Protein AF-A0A820KDZ9-F1 (afdb_monomer_lite)

Structure (mmCIF, N/CA/C/O backbone):
data_AF-A0A820KDZ9-F1
#
_entry.id   AF-A0A820KDZ9-F1
#
loop_
_atom_site.group_PDB
_atom_site.id
_atom_site.type_symbol
_atom_site.label_atom_id
_atom_site.label_alt_id
_atom_site.label_comp_id
_atom_site.label_asym_id
_atom_site.label_entity_id
_atom_site.label_seq_id
_atom_site.pdbx_PDB_ins_code
_atom_site.Cartn_x
_atom_site.Cartn_y
_atom_site.Cartn_z
_atom_site.occupancy
_atom_site.B_iso_or_equiv
_atom_site.auth_seq_id
_atom_site.auth_comp_id
_atom_site.auth_asym_id
_atom_site.auth_atom_id
_atom_site.pdbx_PDB_model_num
ATOM 1 N N 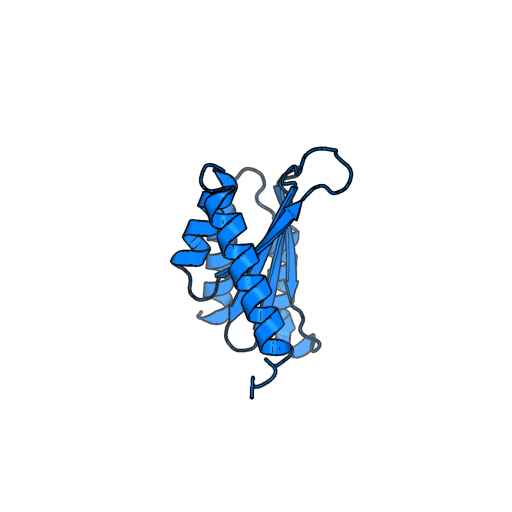. MET A 1 1 ? -29.411 -33.189 -7.595 1.00 41.81 1 MET A N 1
ATOM 2 C CA . MET A 1 1 ? -27.976 -33.436 -7.352 1.00 41.81 1 MET A CA 1
ATOM 3 C C . MET A 1 1 ? -27.323 -32.075 -7.254 1.00 41.81 1 MET A C 1
ATOM 5 O O . MET A 1 1 ? -27.330 -31.363 -8.249 1.00 41.81 1 MET A O 1
ATOM 9 N N . GLU A 1 2 ? -26.886 -31.666 -6.066 1.00 45.22 2 GLU A N 1
ATOM 10 C CA . GLU A 1 2 ? -26.136 -30.418 -5.901 1.00 45.22 2 GLU A CA 1
ATOM 11 C C . GLU A 1 2 ? -24.676 -30.684 -6.268 1.00 45.22 2 GLU A C 1
ATOM 13 O O . GLU A 1 2 ? -24.066 -31.626 -5.760 1.00 45.22 2 GLU A O 1
ATOM 18 N N . VAL A 1 3 ? -24.141 -29.903 -7.205 1.00 49.84 3 VAL A N 1
ATOM 19 C CA . VAL A 1 3 ? -22.729 -29.977 -7.584 1.00 49.84 3 VAL A CA 1
ATOM 20 C C . VAL A 1 3 ? -21.924 -29.354 -6.441 1.00 49.84 3 VAL A C 1
ATOM 22 O O . VAL A 1 3 ? -22.184 -28.201 -6.090 1.00 49.84 3 VAL A O 1
ATOM 25 N N . PRO A 1 4 ? -20.982 -30.081 -5.816 1.00 60.56 4 PRO A N 1
ATOM 26 C CA . PRO A 1 4 ? -20.189 -29.528 -4.732 1.00 60.56 4 PRO A CA 1
ATOM 27 C C . PRO A 1 4 ? -19.316 -28.389 -5.263 1.00 60.56 4 PRO A C 1
ATOM 29 O O . PRO A 1 4 ? -18.504 -28.573 -6.167 1.00 60.56 4 PRO A O 1
ATOM 32 N N . ILE A 1 5 ? -19.504 -27.210 -4.677 1.00 64.69 5 ILE A N 1
ATOM 33 C CA . ILE A 1 5 ? -18.734 -25.997 -4.962 1.00 64.69 5 ILE A CA 1
ATOM 34 C C . ILE A 1 5 ? -17.255 -26.273 -4.655 1.00 64.69 5 ILE A C 1
ATOM 36 O O . ILE A 1 5 ? -16.937 -26.800 -3.579 1.00 64.69 5 ILE A O 1
ATOM 40 N N . SER A 1 6 ? -16.367 -25.923 -5.589 1.00 74.38 6 SER A N 1
ATOM 41 C CA . SER A 1 6 ? -14.922 -26.148 -5.455 1.00 74.38 6 SER A CA 1
ATOM 42 C C . SER A 1 6 ? -14.323 -25.341 -4.288 1.00 74.38 6 SER A C 1
ATOM 44 O O . SER A 1 6 ? -14.904 -24.355 -3.830 1.00 74.38 6 SER A O 1
ATOM 46 N N . GLN A 1 7 ? -13.164 -25.756 -3.763 1.00 59.50 7 GLN A N 1
ATOM 47 C CA . GLN A 1 7 ? -12.505 -25.040 -2.657 1.00 59.50 7 GLN A CA 1
ATOM 48 C C . GLN A 1 7 ? -12.125 -23.597 -3.032 1.00 59.50 7 GLN A C 1
ATOM 50 O O . GLN A 1 7 ? -12.366 -22.696 -2.234 1.00 59.50 7 GLN A O 1
ATOM 55 N N . GLU A 1 8 ? -11.638 -23.358 -4.252 1.00 53.31 8 GLU A N 1
ATOM 56 C CA . GLU A 1 8 ? -11.302 -22.008 -4.741 1.00 53.31 8 GLU A CA 1
ATOM 57 C C . GLU A 1 8 ? -12.532 -21.092 -4.818 1.00 53.31 8 GLU A C 1
ATOM 59 O O . GLU A 1 8 ? -12.475 -19.898 -4.525 1.00 53.31 8 GLU A O 1
ATOM 64 N N . GLU A 1 9 ? -13.683 -21.659 -5.168 1.00 52.62 9 GLU A N 1
ATOM 65 C CA . GLU A 1 9 ? -14.943 -20.932 -5.293 1.00 52.62 9 GLU A CA 1
ATOM 66 C C . GLU A 1 9 ? -15.577 -20.649 -3.920 1.00 52.62 9 GLU A C 1
ATOM 68 O O . GLU A 1 9 ? -16.231 -19.623 -3.728 1.00 52.62 9 GLU A O 1
ATOM 73 N N . LYS A 1 10 ? -15.300 -21.482 -2.908 1.00 54.59 10 LYS A N 1
ATOM 74 C CA . LYS A 1 10 ? -15.608 -21.171 -1.501 1.00 54.59 10 LYS A CA 1
ATOM 75 C C . LYS A 1 10 ? -14.731 -20.046 -0.952 1.00 54.59 10 LYS A C 1
ATOM 77 O O . LYS A 1 10 ? -15.248 -19.170 -0.259 1.00 54.59 10 LYS A O 1
ATOM 82 N N . GLU A 1 11 ? -13.439 -20.038 -1.270 1.00 45.94 11 GLU A N 1
ATOM 83 C CA . GLU A 1 11 ? -12.517 -18.984 -0.834 1.00 45.94 11 GLU A CA 1
ATOM 84 C C . GLU A 1 11 ? -12.858 -17.634 -1.474 1.00 45.94 11 GLU A C 1
ATOM 86 O O . GLU A 1 11 ? -12.988 -16.645 -0.752 1.00 45.94 11 GLU A O 1
ATOM 91 N N . ARG A 1 12 ? -13.131 -17.593 -2.787 1.00 51.78 12 ARG A N 1
ATOM 92 C CA . ARG A 1 12 ? -13.612 -16.374 -3.465 1.00 51.78 12 ARG A CA 1
ATOM 93 C C . ARG A 1 12 ? -14.888 -15.822 -2.839 1.00 51.78 12 ARG A C 1
ATOM 95 O O . ARG A 1 12 ? -14.924 -14.650 -2.478 1.00 51.78 12 ARG A O 1
ATOM 102 N N . ASN A 1 13 ? -15.901 -16.666 -2.638 1.00 51.81 13 ASN A N 1
ATOM 103 C CA . ASN A 1 13 ? -17.169 -16.241 -2.038 1.00 51.81 13 ASN A CA 1
ATOM 104 C C . ASN A 1 13 ? -17.003 -15.770 -0.580 1.00 51.81 13 ASN A C 1
ATOM 106 O O . ASN A 1 13 ? -17.707 -14.866 -0.129 1.00 51.81 13 ASN A O 1
ATOM 110 N N . SER A 1 14 ? -16.066 -16.355 0.172 1.00 50.75 14 SER A N 1
ATOM 111 C CA . SER A 1 14 ? -15.737 -15.910 1.530 1.00 50.75 14 SER A CA 1
ATOM 112 C C . SER A 1 14 ? -15.045 -14.545 1.531 1.00 50.75 14 SER A C 1
ATOM 114 O O . SER A 1 14 ? -15.364 -13.701 2.369 1.00 50.75 14 SER A O 1
ATOM 116 N N . VAL A 1 15 ? -14.119 -14.315 0.597 1.00 51.50 15 VAL A N 1
ATOM 117 C CA . VAL A 1 15 ? -13.416 -13.033 0.433 1.00 51.50 15 VAL A CA 1
ATOM 118 C C . VAL A 1 15 ? -14.385 -11.938 -0.015 1.00 51.50 15 VAL A C 1
ATOM 120 O O . VAL A 1 15 ? -14.397 -10.864 0.579 1.00 51.50 15 VAL A O 1
ATOM 123 N N . GLU A 1 16 ? -15.266 -12.213 -0.979 1.00 52.91 16 GLU A N 1
ATOM 124 C CA . GLU A 1 16 ? -16.291 -11.262 -1.431 1.00 52.91 16 GLU A CA 1
ATOM 125 C C . GLU A 1 16 ? -17.295 -10.901 -0.327 1.00 52.91 16 GLU A C 1
ATOM 127 O O . GLU A 1 16 ? -17.653 -9.732 -0.170 1.00 52.91 16 GLU A O 1
ATOM 132 N N . ASN A 1 17 ? -17.728 -11.875 0.478 1.00 51.88 17 ASN A N 1
ATOM 133 C CA . ASN A 1 17 ? -18.625 -11.617 1.606 1.00 51.88 17 ASN A CA 1
ATOM 134 C C . ASN A 1 17 ? -17.934 -10.864 2.752 1.00 51.88 17 ASN A C 1
ATOM 136 O O . ASN A 1 17 ? -18.574 -10.024 3.390 1.00 51.88 17 ASN A O 1
ATOM 140 N N . MET A 1 18 ? -16.641 -11.114 2.998 1.00 55.25 18 MET A N 1
ATOM 141 C CA . MET A 1 18 ? -15.838 -10.286 3.905 1.00 55.25 18 MET A CA 1
ATOM 142 C C . MET A 1 18 ? -15.744 -8.854 3.379 1.00 55.25 18 MET A C 1
ATOM 144 O O . MET A 1 18 ? -16.133 -7.935 4.089 1.00 55.25 18 MET A O 1
ATOM 148 N N . LEU A 1 19 ? -15.356 -8.661 2.115 1.00 54.97 19 LEU A N 1
ATOM 149 C CA . LEU A 1 19 ? -15.253 -7.341 1.484 1.00 54.97 19 LEU A CA 1
ATOM 150 C C . LEU A 1 19 ? -16.581 -6.570 1.505 1.00 54.97 19 LEU A C 1
ATOM 152 O O . LEU A 1 19 ? -16.576 -5.358 1.719 1.00 54.97 19 LEU A O 1
ATOM 156 N N . LYS A 1 20 ? -17.728 -7.240 1.321 1.00 57.12 20 LYS A N 1
ATOM 157 C CA . LYS A 1 20 ? -19.055 -6.609 1.449 1.00 57.12 20 LYS A CA 1
ATOM 158 C C . LYS A 1 20 ? -19.342 -6.140 2.875 1.00 57.12 20 LYS A C 1
ATOM 160 O O . LYS A 1 20 ? -19.684 -4.974 3.056 1.00 57.12 20 LYS A O 1
ATOM 165 N N . LYS A 1 21 ? -19.136 -6.995 3.882 1.00 56.28 21 LYS A N 1
ATOM 166 C CA . LYS A 1 21 ? -19.331 -6.620 5.296 1.00 56.28 21 LYS A CA 1
ATOM 167 C C . LYS A 1 21 ? -18.395 -5.492 5.727 1.00 56.28 21 LYS A C 1
ATOM 169 O O . LYS A 1 21 ? -18.825 -4.550 6.384 1.00 56.28 21 LYS A O 1
ATOM 174 N N . THR A 1 22 ? -17.138 -5.542 5.298 1.00 58.41 22 THR A N 1
ATOM 175 C CA . THR A 1 22 ? -16.147 -4.493 5.550 1.00 58.41 22 THR A CA 1
ATOM 176 C C . THR A 1 22 ? -16.548 -3.159 4.906 1.00 58.41 22 THR A C 1
ATOM 178 O O . THR A 1 22 ? -16.391 -2.106 5.519 1.00 58.41 22 THR A O 1
ATOM 181 N N . ASN A 1 23 ? -17.125 -3.186 3.700 1.00 59.28 23 ASN A N 1
ATOM 182 C CA . ASN A 1 23 ? -17.588 -1.981 3.010 1.00 59.28 23 ASN A CA 1
ATOM 183 C C . ASN A 1 23 ? -18.777 -1.291 3.689 1.00 59.28 23 ASN A C 1
ATOM 185 O O . ASN A 1 23 ? -18.841 -0.065 3.661 1.00 59.28 23 ASN A O 1
ATOM 189 N N . GLU A 1 24 ? -19.708 -2.050 4.268 1.00 61.25 24 GLU A N 1
ATOM 190 C CA . GLU A 1 24 ? -20.884 -1.503 4.960 1.00 61.25 24 GLU A CA 1
ATOM 191 C C . GLU A 1 24 ? -20.541 -1.003 6.370 1.00 61.25 24 GLU A C 1
ATOM 193 O O . GLU A 1 24 ? -21.035 0.039 6.792 1.00 61.25 24 GLU A O 1
ATOM 198 N N . GLN A 1 25 ? -19.652 -1.703 7.081 1.00 64.12 25 GLN A N 1
ATOM 199 C CA . GLN A 1 25 ? -19.327 -1.407 8.479 1.00 64.12 25 GLN A CA 1
ATOM 200 C C . GLN A 1 25 ? -18.382 -0.206 8.662 1.00 64.12 25 GLN A C 1
ATOM 202 O O . GLN A 1 25 ? -18.438 0.457 9.695 1.00 64.12 25 GLN A O 1
ATOM 207 N N . TYR A 1 26 ? -17.525 0.098 7.680 1.00 68.50 26 TYR A N 1
ATOM 208 C CA . TYR A 1 26 ? -16.472 1.119 7.821 1.00 68.50 26 TYR A CA 1
ATOM 209 C C . TYR A 1 26 ? -16.576 2.263 6.809 1.00 68.50 26 TYR A C 1
ATOM 211 O O . TYR A 1 26 ? -15.609 2.992 6.590 1.00 68.50 26 TYR A O 1
ATOM 219 N N . ASN A 1 27 ? -17.748 2.457 6.198 1.00 68.38 27 ASN A N 1
ATOM 220 C CA . ASN A 1 27 ? -17.929 3.487 5.176 1.00 68.38 27 ASN A CA 1
ATOM 221 C C . ASN A 1 27 ? -17.716 4.922 5.712 1.00 68.38 27 ASN A C 1
ATOM 223 O O . ASN A 1 27 ? -17.353 5.802 4.941 1.00 68.38 27 ASN A O 1
ATOM 227 N N . ASP A 1 28 ? -17.833 5.149 7.020 1.00 76.00 28 ASP A N 1
ATOM 228 C CA . ASP A 1 28 ? -17.578 6.463 7.629 1.00 76.00 28 ASP A CA 1
ATOM 229 C C . ASP A 1 28 ? -16.109 6.665 8.065 1.00 76.00 28 ASP A C 1
ATOM 231 O O . ASP A 1 28 ? -15.731 7.747 8.515 1.00 76.00 28 ASP A O 1
ATOM 235 N N . ASN A 1 29 ? -15.245 5.646 7.941 1.00 82.69 29 ASN A N 1
ATOM 236 C CA . ASN A 1 29 ? -13.838 5.749 8.333 1.00 82.69 29 ASN A CA 1
ATOM 237 C C . ASN A 1 29 ? -13.021 6.516 7.271 1.00 82.69 29 ASN A C 1
ATOM 239 O O . ASN A 1 29 ? -12.872 6.061 6.137 1.00 82.69 29 ASN A O 1
ATOM 243 N N . VAL A 1 30 ? -12.460 7.670 7.651 1.00 84.06 30 VAL A N 1
ATOM 244 C CA . VAL A 1 30 ? -11.710 8.572 6.749 1.00 84.06 30 VAL A CA 1
ATOM 245 C C . VAL A 1 30 ? -10.494 7.889 6.110 1.00 84.06 30 VAL A C 1
ATOM 247 O O . VAL A 1 30 ? -10.233 8.077 4.917 1.00 84.06 30 VAL A O 1
ATOM 250 N N . ASP A 1 31 ? -9.769 7.067 6.871 1.00 86.56 31 ASP A N 1
ATOM 251 C CA . ASP A 1 31 ? -8.613 6.336 6.350 1.00 86.56 31 ASP A CA 1
ATOM 252 C C . ASP A 1 31 ? -9.066 5.294 5.322 1.00 86.56 31 ASP A C 1
ATOM 254 O O . ASP A 1 31 ? -8.536 5.246 4.213 1.00 86.56 31 ASP A O 1
ATOM 258 N N . TYR A 1 32 ? -10.114 4.525 5.636 1.00 87.81 32 TYR A N 1
ATOM 259 C CA . TYR A 1 32 ? -10.699 3.545 4.723 1.00 87.81 32 TYR A CA 1
ATOM 260 C C . TYR A 1 32 ? -11.182 4.193 3.425 1.00 87.81 32 TYR A C 1
ATOM 262 O O . TYR A 1 32 ? -10.913 3.666 2.348 1.00 87.81 32 TYR A O 1
ATOM 270 N N . GLN A 1 33 ? -11.831 5.359 3.495 1.00 87.94 33 GLN A N 1
ATOM 271 C CA . GLN A 1 33 ? -12.249 6.095 2.298 1.00 87.94 33 GLN A CA 1
ATOM 272 C C . GLN A 1 33 ? -11.060 6.540 1.443 1.00 87.94 33 GLN A C 1
ATOM 274 O O . GLN A 1 33 ? -11.138 6.481 0.212 1.00 87.94 33 GLN A O 1
ATOM 279 N N . SER A 1 34 ? -9.942 6.914 2.075 1.00 88.88 34 SER A N 1
ATOM 280 C CA . SER A 1 34 ? -8.706 7.252 1.360 1.00 88.88 34 SER A CA 1
ATOM 281 C C . SER A 1 34 ? -8.201 6.050 0.563 1.00 88.88 34 SER A C 1
ATOM 283 O O . SER A 1 34 ? -7.975 6.163 -0.636 1.00 88.88 34 SER A O 1
ATOM 285 N N . PHE A 1 35 ? -8.120 4.871 1.182 1.00 90.19 35 PHE A N 1
ATOM 286 C CA . PHE A 1 35 ? -7.752 3.635 0.487 1.00 90.19 35 PHE A CA 1
ATOM 287 C C . PHE A 1 35 ? -8.768 3.238 -0.597 1.00 90.19 35 PHE A C 1
ATOM 289 O O . PHE A 1 35 ? -8.385 2.849 -1.705 1.00 90.19 35 PHE A O 1
ATOM 296 N N . LYS A 1 36 ? -10.069 3.338 -0.298 1.00 89.50 36 LYS A N 1
ATOM 297 C CA . LYS A 1 36 ? -11.169 2.910 -1.177 1.00 89.50 36 LYS A CA 1
ATOM 298 C C . LYS A 1 36 ? -11.174 3.678 -2.492 1.00 89.50 36 LYS A C 1
ATOM 300 O O . LYS A 1 36 ? -11.380 3.068 -3.538 1.00 89.50 36 LYS A O 1
ATOM 305 N N . LYS A 1 37 ? -10.872 4.980 -2.451 1.00 91.12 37 LYS A N 1
ATOM 306 C CA . LYS A 1 37 ? -10.653 5.811 -3.643 1.00 91.12 37 LYS A CA 1
ATOM 307 C C . LYS A 1 37 ? -9.645 5.152 -4.592 1.00 91.12 37 LYS A C 1
ATOM 309 O O . LYS A 1 37 ? -9.953 4.946 -5.761 1.00 91.12 37 LYS A O 1
ATOM 314 N N . TYR A 1 38 ? -8.470 4.755 -4.106 1.00 90.38 38 TYR A N 1
ATOM 315 C CA . TYR A 1 38 ? -7.447 4.145 -4.966 1.00 90.38 38 TYR A CA 1
ATOM 316 C C . TYR A 1 38 ? -7.826 2.746 -5.444 1.00 90.38 38 TYR A C 1
ATOM 318 O O . TYR A 1 38 ? -7.597 2.433 -6.606 1.00 90.38 38 TYR A O 1
ATOM 326 N N . ASN A 1 39 ? -8.486 1.949 -4.604 1.00 89.31 39 ASN A N 1
ATOM 327 C CA . ASN A 1 39 ? -9.021 0.643 -4.997 1.00 89.31 39 ASN A CA 1
ATOM 328 C C . ASN A 1 39 ? -10.057 0.731 -6.134 1.00 89.31 39 ASN A C 1
ATOM 330 O O . ASN A 1 39 ? -10.216 -0.209 -6.903 1.00 89.31 39 ASN A O 1
ATOM 334 N N . GLN A 1 40 ? -10.796 1.839 -6.230 1.00 88.38 40 GLN A N 1
ATOM 335 C CA . GLN A 1 40 ? -11.796 2.050 -7.280 1.00 88.38 40 GLN A CA 1
ATOM 336 C C . GLN A 1 40 ? -11.190 2.564 -8.591 1.00 88.38 40 GLN A C 1
ATOM 338 O O . GLN A 1 40 ? -11.645 2.171 -9.663 1.00 88.38 40 GLN A O 1
ATOM 343 N N . TYR A 1 41 ? -10.198 3.457 -8.516 1.00 89.50 41 TYR A N 1
ATOM 344 C CA . TYR A 1 41 ? -9.692 4.175 -9.693 1.00 89.50 41 TYR A CA 1
ATOM 345 C C . TYR A 1 41 ? -8.367 3.643 -10.243 1.00 89.50 41 TYR A C 1
ATOM 347 O O . TYR A 1 41 ? -8.056 3.892 -11.407 1.00 89.50 41 TYR A O 1
ATOM 355 N N . ASN A 1 42 ? -7.577 2.923 -9.445 1.00 89.50 42 ASN A N 1
ATOM 356 C CA . ASN A 1 42 ? -6.313 2.35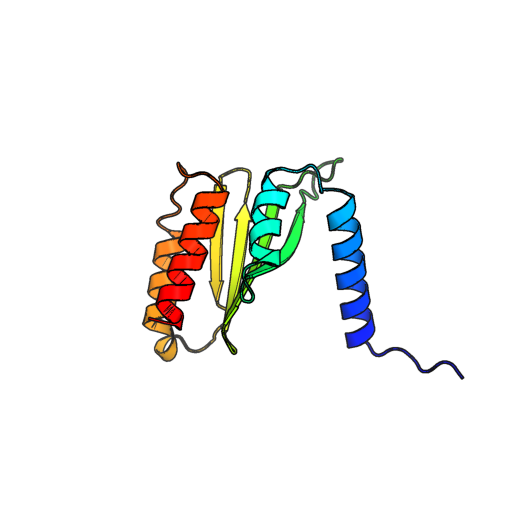4 -9.892 1.00 89.50 42 ASN A CA 1
ATOM 357 C C . ASN A 1 42 ? -6.460 0.839 -10.084 1.00 89.50 42 ASN A C 1
ATOM 359 O O . ASN A 1 42 ? -6.555 0.088 -9.120 1.00 89.50 42 ASN A O 1
ATOM 363 N N . LYS A 1 43 ? -6.419 0.390 -11.346 1.00 91.25 43 LYS A N 1
ATOM 364 C CA . LYS A 1 43 ? -6.560 -1.028 -11.730 1.00 91.25 43 LYS A CA 1
ATOM 365 C C . LYS A 1 43 ? -5.486 -1.958 -11.144 1.00 91.25 43 LYS A C 1
ATOM 367 O O . LYS A 1 43 ? -5.675 -3.167 -11.152 1.00 91.25 43 LYS A O 1
ATOM 372 N N . HIS A 1 44 ? -4.361 -1.403 -10.698 1.00 93.56 44 HIS A N 1
ATOM 373 C CA . HIS A 1 44 ? -3.250 -2.136 -10.098 1.00 93.56 44 HIS A CA 1
ATOM 374 C C . HIS A 1 44 ? -3.338 -2.176 -8.573 1.00 93.56 44 HIS A C 1
ATOM 376 O O . HIS A 1 44 ? -2.685 -3.012 -7.966 1.00 93.56 44 HIS A O 1
ATOM 382 N N . PHE A 1 45 ? -4.121 -1.302 -7.938 1.00 94.69 45 PHE A N 1
ATOM 383 C CA . PHE A 1 45 ? -4.193 -1.195 -6.485 1.00 94.69 45 PHE A CA 1
ATOM 384 C C . PHE A 1 45 ? -5.448 -1.878 -5.943 1.00 94.69 45 PHE A C 1
ATOM 386 O O . PHE A 1 45 ? -6.560 -1.615 -6.394 1.00 94.69 45 PHE A O 1
ATOM 393 N N . SER A 1 46 ? -5.293 -2.725 -4.928 1.00 92.62 46 SER A N 1
ATOM 394 C CA . SER A 1 46 ? -6.419 -3.389 -4.274 1.00 92.62 46 SER A CA 1
ATOM 395 C C . SER A 1 46 ? -6.275 -3.431 -2.759 1.00 92.62 46 SER A C 1
ATOM 397 O O . SER A 1 46 ? -5.216 -3.781 -2.240 1.00 92.62 46 SER A O 1
ATOM 399 N N . ILE A 1 47 ? -7.354 -3.130 -2.037 1.00 92.31 47 ILE A N 1
ATOM 400 C CA . ILE A 1 47 ? -7.455 -3.385 -0.595 1.00 92.31 47 ILE A CA 1
ATOM 401 C C . ILE A 1 47 ? -7.861 -4.840 -0.423 1.00 92.31 47 ILE A C 1
ATOM 403 O O . ILE A 1 47 ? -8.901 -5.262 -0.925 1.00 92.31 47 ILE A O 1
ATOM 407 N N . ILE A 1 48 ? -7.055 -5.599 0.308 1.00 91.44 48 ILE A N 1
ATOM 408 C CA . ILE A 1 48 ? -7.299 -7.023 0.526 1.00 91.44 48 ILE A CA 1
ATOM 409 C C . ILE A 1 48 ? -7.903 -7.266 1.901 1.00 91.44 48 ILE A C 1
ATOM 411 O O . ILE A 1 48 ? -8.812 -8.080 2.035 1.00 91.44 48 ILE A O 1
ATOM 415 N N . ASN A 1 49 ? -7.396 -6.584 2.931 1.00 89.31 49 ASN A N 1
ATOM 416 C CA . ASN A 1 49 ? -7.885 -6.777 4.290 1.00 89.31 49 ASN A CA 1
ATOM 417 C C . ASN A 1 49 ? -7.702 -5.532 5.165 1.00 89.31 49 ASN A C 1
ATOM 419 O O . ASN A 1 49 ? -6.791 -4.730 4.953 1.00 89.31 49 ASN A O 1
ATOM 423 N N . ILE A 1 50 ? -8.537 -5.417 6.194 1.00 89.44 50 ILE A N 1
ATOM 424 C CA . ILE A 1 50 ? -8.328 -4.498 7.312 1.00 89.44 50 ILE A CA 1
ATOM 425 C C . ILE A 1 50 ? -7.616 -5.267 8.430 1.00 89.44 50 ILE A C 1
ATOM 427 O O . ILE A 1 50 ? -7.954 -6.409 8.741 1.00 89.44 50 ILE A O 1
ATOM 431 N N . ILE A 1 51 ? -6.595 -4.653 9.019 1.00 89.44 51 ILE A N 1
ATOM 432 C CA . ILE A 1 51 ? -5.826 -5.233 10.117 1.00 89.44 51 ILE A CA 1
ATOM 433 C C . ILE A 1 51 ? -6.461 -4.759 11.423 1.00 89.44 51 ILE A C 1
ATOM 435 O O . ILE A 1 51 ? -6.490 -3.560 11.699 1.00 89.44 51 ILE A O 1
ATOM 439 N N . PHE A 1 52 ? -6.949 -5.701 12.228 1.00 86.88 52 PHE A N 1
ATOM 440 C CA . PHE A 1 52 ? -7.597 -5.433 13.513 1.00 86.88 52 PHE A CA 1
ATOM 441 C C . PHE A 1 52 ? -6.690 -5.780 14.691 1.00 86.88 52 PHE A C 1
ATOM 443 O O . PHE A 1 52 ? -5.910 -6.737 14.628 1.00 86.88 52 PHE A O 1
ATOM 450 N N . ASN A 1 53 ? -6.821 -5.028 15.783 1.00 83.69 53 ASN A N 1
ATOM 451 C CA . ASN A 1 53 ? -6.233 -5.401 17.059 1.00 83.69 53 ASN A CA 1
ATOM 452 C C . ASN A 1 53 ? -7.010 -6.578 17.659 1.00 83.69 53 ASN A C 1
ATOM 454 O O . ASN A 1 53 ? -8.148 -6.415 18.082 1.00 83.69 53 ASN A O 1
ATOM 458 N N . LYS A 1 54 ? -6.382 -7.754 17.726 1.00 78.81 54 LYS A N 1
ATOM 459 C CA . LYS A 1 54 ? -6.999 -8.959 18.303 1.00 78.81 54 LYS A CA 1
ATOM 460 C C . LYS A 1 54 ? -6.921 -9.029 19.832 1.00 78.81 54 LYS A C 1
ATOM 462 O O . LYS A 1 54 ? -7.498 -9.938 20.416 1.00 78.81 54 LYS A O 1
ATOM 467 N N . GLU A 1 55 ? -6.184 -8.124 20.473 1.00 74.50 55 GLU A N 1
ATOM 468 C CA . GLU A 1 55 ? -5.926 -8.155 21.920 1.00 74.50 55 GLU A CA 1
ATOM 469 C C . GLU A 1 55 ? -6.923 -7.318 22.733 1.00 74.50 55 GLU A C 1
ATOM 471 O O . GLU A 1 55 ? -6.940 -7.400 23.959 1.00 74.50 55 GLU A O 1
ATOM 476 N N . LYS A 1 56 ? -7.760 -6.508 22.077 1.00 60.62 56 LYS A N 1
ATOM 477 C CA . LYS A 1 56 ? -8.744 -5.645 22.738 1.00 60.62 56 LYS A CA 1
ATOM 478 C C . LYS A 1 56 ? -10.164 -6.169 22.537 1.00 60.62 56 LYS A C 1
ATOM 480 O O . LYS A 1 56 ? -10.488 -6.718 21.495 1.00 60.62 56 LYS A O 1
ATOM 485 N N . GLU A 1 57 ? -11.038 -5.909 23.512 1.00 54.31 57 GLU A N 1
ATOM 486 C CA . GLU A 1 57 ? -12.477 -6.238 23.457 1.00 54.31 57 GLU A CA 1
ATOM 487 C C . GLU A 1 57 ? -13.250 -5.490 22.350 1.00 54.31 57 GLU A C 1
ATOM 489 O O . GLU A 1 57 ? -14.418 -5.785 22.101 1.00 54.31 57 GLU A O 1
ATOM 494 N N . LYS A 1 58 ? -12.618 -4.515 21.686 1.00 60.97 58 LYS A N 1
ATOM 495 C CA . LYS A 1 58 ? -13.147 -3.821 20.510 1.00 60.97 58 LYS A CA 1
ATOM 496 C C . LYS A 1 58 ? -12.246 -4.081 19.310 1.00 60.97 58 LYS A C 1
ATOM 498 O O . LYS A 1 58 ? -11.026 -3.972 19.437 1.00 60.97 58 LYS A O 1
ATOM 503 N N . ASP A 1 59 ? -12.873 -4.332 18.160 1.00 68.88 59 ASP A N 1
ATOM 504 C CA . ASP A 1 59 ? -12.242 -4.434 16.839 1.00 68.88 59 ASP A CA 1
ATOM 505 C C . ASP A 1 59 ? -11.677 -3.069 16.395 1.00 68.88 59 ASP A C 1
ATOM 507 O O . ASP A 1 59 ? -12.179 -2.419 15.474 1.00 68.88 59 ASP A O 1
ATOM 511 N N . ASP A 1 60 ? -10.635 -2.604 17.086 1.00 82.38 60 ASP A N 1
ATOM 512 C CA . ASP A 1 60 ? -9.883 -1.410 16.720 1.00 82.38 60 ASP A CA 1
ATOM 513 C C . ASP A 1 60 ? -9.121 -1.702 15.419 1.00 82.38 60 ASP A C 1
ATOM 515 O O . ASP A 1 60 ? -8.310 -2.633 15.350 1.00 82.38 60 ASP A O 1
ATOM 519 N N . ILE A 1 61 ? -9.341 -0.883 14.390 1.00 86.81 61 ILE A N 1
ATOM 520 C CA . ILE A 1 61 ? -8.526 -0.925 13.174 1.00 86.81 61 ILE A CA 1
ATOM 521 C C . ILE A 1 61 ? -7.123 -0.427 13.520 1.00 86.81 61 ILE A C 1
ATOM 523 O O . ILE A 1 61 ? -6.951 0.698 13.987 1.00 86.81 61 ILE A O 1
ATOM 527 N N . ILE A 1 62 ? -6.113 -1.251 13.253 1.00 90.56 62 ILE A N 1
ATOM 528 C CA . ILE A 1 62 ? -4.697 -0.904 13.440 1.00 90.56 62 ILE A CA 1
ATOM 529 C C . ILE A 1 62 ? -3.957 -0.715 12.121 1.00 90.56 62 ILE A C 1
ATOM 531 O O . ILE A 1 62 ? -2.846 -0.184 12.120 1.00 90.56 62 ILE A O 1
ATOM 535 N N . GLY A 1 63 ? -4.555 -1.115 11.000 1.00 93.62 63 GLY A N 1
ATOM 536 C CA . GLY A 1 63 ? -3.917 -0.970 9.705 1.00 93.62 63 GLY A CA 1
ATOM 537 C C . GLY A 1 63 ? -4.721 -1.504 8.532 1.00 93.62 63 GLY A C 1
ATOM 538 O O . GLY A 1 63 ? -5.851 -1.966 8.678 1.00 93.62 63 GLY A O 1
ATOM 539 N N . TYR A 1 64 ? -4.091 -1.462 7.365 1.00 94.12 64 TYR A N 1
ATOM 540 C CA . TYR A 1 64 ? -4.647 -1.927 6.101 1.00 94.12 64 TYR A CA 1
ATOM 541 C C . TYR A 1 64 ? -3.625 -2.782 5.366 1.00 94.12 64 TYR A C 1
ATOM 543 O O . TYR A 1 64 ? -2.441 -2.450 5.324 1.00 94.12 64 TYR A O 1
ATOM 551 N N . TYR A 1 65 ? -4.096 -3.870 4.767 1.00 94.12 65 TYR A N 1
ATOM 552 C CA . TYR A 1 65 ? -3.316 -4.721 3.884 1.00 94.12 65 TYR A CA 1
ATOM 553 C C . TYR A 1 65 ? -3.825 -4.562 2.454 1.00 94.12 65 TYR A C 1
ATOM 555 O O . TYR A 1 65 ? -4.975 -4.885 2.144 1.00 94.12 65 TYR A O 1
ATOM 563 N N . CYS A 1 66 ? -2.952 -4.057 1.591 1.00 95.19 66 CYS A N 1
ATOM 564 C CA . CYS A 1 66 ? -3.217 -3.797 0.187 1.00 95.19 66 CYS A CA 1
ATOM 565 C C . CYS A 1 66 ? -2.217 -4.552 -0.695 1.00 95.19 66 CYS A C 1
ATOM 567 O O . CYS A 1 66 ? -1.136 -4.952 -0.252 1.00 95.19 66 CYS A O 1
ATOM 569 N N . ILE A 1 67 ? -2.573 -4.722 -1.962 1.00 93.81 67 ILE A N 1
ATOM 570 C CA . ILE A 1 67 ? -1.699 -5.250 -3.005 1.00 93.81 67 ILE A CA 1
ATOM 571 C C . ILE A 1 67 ? -1.632 -4.231 -4.138 1.00 93.81 67 ILE A C 1
ATOM 573 O O . ILE A 1 67 ? -2.658 -3.701 -4.558 1.00 93.81 67 ILE A O 1
ATOM 577 N N . TYR A 1 68 ? -0.423 -3.982 -4.633 1.00 94.44 68 TYR A N 1
ATOM 578 C CA . TYR A 1 68 ? -0.200 -3.398 -5.947 1.00 94.44 68 TYR A CA 1
ATOM 579 C C . TYR A 1 68 ? 0.248 -4.509 -6.906 1.00 94.44 68 TYR A C 1
ATOM 581 O O . TYR A 1 68 ? 1.248 -5.183 -6.648 1.00 94.44 68 TYR A O 1
ATOM 589 N N . GLN A 1 69 ? -0.496 -4.725 -7.987 1.00 91.88 69 GLN A N 1
ATOM 590 C CA . GLN A 1 69 ? -0.267 -5.794 -8.952 1.00 91.88 69 GLN A CA 1
ATOM 591 C C . GLN A 1 69 ? -0.015 -5.234 -10.352 1.00 91.88 69 GLN A C 1
ATOM 593 O O . GLN A 1 69 ? -0.876 -4.569 -10.925 1.00 91.88 69 GLN A O 1
ATOM 598 N N . TYR A 1 70 ? 1.133 -5.582 -10.931 1.00 90.38 70 TYR A N 1
ATOM 599 C CA . TYR A 1 70 ? 1.490 -5.265 -12.313 1.00 90.38 70 TYR A CA 1
ATOM 600 C C . TYR A 1 70 ? 1.980 -6.529 -13.024 1.00 90.38 70 TYR A C 1
ATOM 602 O O . TYR A 1 70 ? 2.939 -7.157 -12.576 1.00 90.38 70 TYR A O 1
ATOM 610 N N . ASP A 1 71 ? 1.304 -6.929 -14.103 1.00 88.38 71 ASP A N 1
ATOM 611 C CA . ASP A 1 71 ? 1.476 -8.231 -14.756 1.00 88.38 71 ASP A CA 1
ATOM 612 C C . ASP A 1 71 ? 1.484 -9.395 -13.742 1.00 88.38 71 ASP A C 1
ATOM 614 O O . ASP A 1 71 ? 0.477 -9.670 -13.085 1.00 88.38 71 ASP A O 1
ATOM 618 N N . TYR A 1 72 ? 2.620 -10.079 -13.599 1.00 86.19 72 TYR A N 1
ATOM 619 C CA . TYR A 1 72 ? 2.827 -11.208 -12.688 1.00 86.19 72 TYR A CA 1
ATOM 620 C C . TYR A 1 72 ? 3.514 -10.803 -11.368 1.00 86.19 72 TYR A C 1
ATOM 622 O O . TYR A 1 72 ? 3.822 -11.654 -10.527 1.00 86.19 72 TYR A O 1
ATOM 630 N N . ILE A 1 73 ? 3.770 -9.508 -11.167 1.00 88.31 73 ILE A N 1
ATOM 631 C CA . ILE A 1 73 ? 4.437 -8.962 -9.986 1.00 88.31 73 ILE A CA 1
ATOM 632 C C . ILE A 1 73 ? 3.381 -8.508 -8.979 1.00 88.31 73 ILE A C 1
ATOM 634 O O . ILE A 1 73 ? 2.516 -7.690 -9.287 1.00 88.31 73 ILE A O 1
ATOM 638 N N . HIS A 1 74 ? 3.493 -9.023 -7.753 1.00 90.75 74 HIS A N 1
ATOM 639 C CA . HIS A 1 74 ? 2.618 -8.683 -6.635 1.00 90.75 74 HIS A CA 1
ATOM 640 C C . HIS A 1 74 ? 3.433 -8.035 -5.518 1.00 90.75 74 HIS A C 1
ATOM 642 O O . HIS A 1 74 ? 4.293 -8.674 -4.901 1.00 90.75 74 HIS A O 1
ATOM 648 N N . ILE A 1 75 ? 3.133 -6.771 -5.241 1.00 93.31 75 ILE A N 1
ATOM 649 C CA . ILE A 1 75 ? 3.745 -5.995 -4.168 1.00 93.31 75 ILE A CA 1
ATOM 650 C C . ILE A 1 75 ? 2.728 -5.865 -3.042 1.00 93.31 75 ILE A C 1
ATOM 652 O O . ILE A 1 75 ? 1.635 -5.333 -3.219 1.00 93.31 75 ILE A O 1
ATOM 656 N N . LYS A 1 76 ? 3.093 -6.361 -1.869 1.00 95.06 76 LYS A N 1
ATOM 657 C CA . LYS A 1 76 ? 2.320 -6.264 -0.637 1.00 95.06 76 LYS A CA 1
ATOM 658 C C . LYS A 1 76 ? 2.607 -4.944 0.050 1.00 95.06 76 LYS A C 1
ATOM 660 O O . LYS A 1 76 ? 3.770 -4.577 0.226 1.00 95.06 76 LYS A O 1
ATOM 665 N N . LEU A 1 77 ? 1.543 -4.279 0.476 1.00 95.62 77 LEU A N 1
ATOM 666 C CA . LEU A 1 77 ? 1.579 -2.998 1.163 1.00 95.62 77 LEU A CA 1
ATOM 667 C C . LEU A 1 77 ? 0.808 -3.133 2.477 1.00 95.62 77 LEU A C 1
ATOM 669 O O . LEU A 1 77 ? -0.411 -3.282 2.478 1.00 95.62 77 LEU A O 1
ATOM 673 N N . GLU A 1 78 ? 1.510 -3.093 3.601 1.00 95.50 78 GLU A N 1
ATOM 674 C CA . GLU A 1 78 ? 0.899 -3.02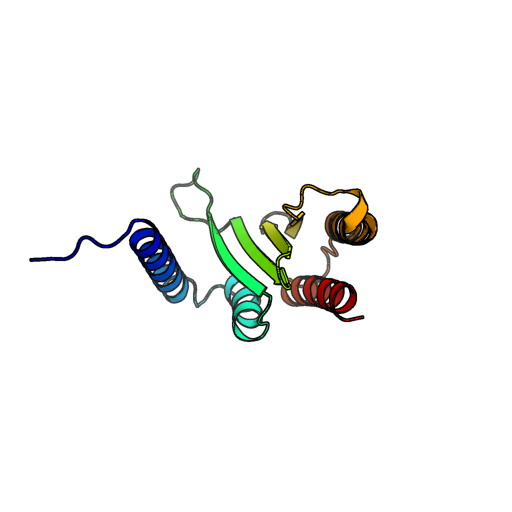8 4.930 1.00 95.50 78 GLU A CA 1
ATOM 675 C C . GLU A 1 78 ? 1.061 -1.607 5.469 1.00 95.50 78 GLU A C 1
ATOM 677 O O . GLU A 1 78 ? 2.186 -1.132 5.604 1.00 95.50 78 GLU A O 1
ATOM 682 N N . HIS A 1 79 ? -0.040 -0.929 5.780 1.00 95.31 79 HIS A N 1
ATOM 683 C CA . HIS A 1 79 ? -0.014 0.384 6.419 1.00 95.31 79 HIS A CA 1
ATOM 684 C C . HIS A 1 79 ? -0.495 0.274 7.862 1.00 95.31 79 HIS A C 1
ATOM 686 O O . HIS A 1 79 ? -1.610 -0.190 8.101 1.00 95.31 79 HIS A O 1
ATOM 692 N N . TYR A 1 80 ? 0.318 0.730 8.810 1.00 93.00 80 TYR A N 1
ATOM 693 C CA . TYR A 1 80 ? 0.030 0.713 10.241 1.00 93.00 80 TYR A CA 1
ATOM 694 C C . TYR A 1 80 ? -0.345 2.116 10.724 1.00 93.00 80 TYR A C 1
ATOM 696 O O . TYR A 1 80 ? 0.433 3.060 10.607 1.00 93.00 80 TYR A O 1
ATOM 704 N N . LEU A 1 81 ? -1.544 2.262 11.294 1.00 89.44 81 LEU A N 1
ATOM 705 C CA . LEU A 1 81 ? -2.106 3.567 11.666 1.00 89.44 81 LEU A CA 1
ATOM 706 C C . LEU A 1 81 ? -1.428 4.195 12.887 1.00 89.44 81 LEU A C 1
ATOM 708 O O . LEU A 1 81 ? -1.324 5.417 12.972 1.00 89.44 81 LEU A O 1
ATOM 712 N N . SER A 1 82 ? -0.953 3.373 13.826 1.00 86.94 82 SER A N 1
ATOM 713 C CA . SER A 1 82 ? -0.388 3.836 15.101 1.00 86.94 82 SER A CA 1
ATOM 714 C C . SER A 1 82 ? 0.875 4.682 14.929 1.00 86.94 82 SER A C 1
ATOM 716 O O . SER A 1 82 ? 1.078 5.644 15.665 1.00 86.94 82 SER A O 1
ATOM 718 N N . ASN A 1 83 ? 1.710 4.332 13.954 1.00 87.75 83 ASN A N 1
ATOM 719 C CA . ASN A 1 83 ? 2.987 4.980 13.661 1.00 87.75 83 ASN A CA 1
ATOM 720 C C . ASN A 1 83 ? 3.081 5.505 12.221 1.00 87.75 83 ASN A C 1
ATOM 722 O O . ASN A 1 83 ? 4.134 6.004 11.831 1.00 87.75 83 ASN A O 1
ATOM 726 N N . ARG A 1 84 ? 1.985 5.421 11.453 1.00 88.06 84 ARG A N 1
ATOM 727 C CA . ARG A 1 84 ? 1.910 5.812 10.035 1.00 88.06 84 ARG A CA 1
ATOM 728 C C . ARG A 1 84 ? 2.985 5.138 9.188 1.00 88.06 84 ARG A C 1
ATOM 730 O O . ARG A 1 84 ? 3.562 5.759 8.298 1.00 88.06 84 ARG A O 1
ATOM 737 N N . THR A 1 85 ? 3.300 3.888 9.521 1.00 91.62 85 THR A N 1
ATOM 738 C CA . THR A 1 85 ? 4.384 3.155 8.878 1.00 91.62 85 THR A CA 1
ATOM 739 C C . THR A 1 85 ? 3.861 2.297 7.741 1.00 91.62 85 THR A C 1
ATOM 741 O O . THR A 1 85 ? 2.870 1.583 7.895 1.00 91.62 85 THR A O 1
ATOM 744 N N . TRP A 1 86 ? 4.571 2.317 6.618 1.00 94.44 86 TRP A N 1
ATOM 745 C CA . TRP A 1 86 ? 4.387 1.37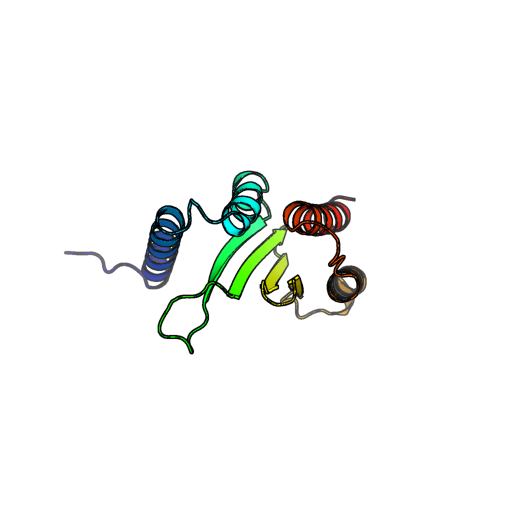4 5.525 1.00 94.44 86 TRP A CA 1
ATOM 746 C C . TRP A 1 86 ? 5.397 0.239 5.623 1.00 94.44 86 TRP A C 1
ATOM 748 O O . TRP A 1 86 ? 6.576 0.451 5.886 1.00 94.44 86 TRP A O 1
ATOM 758 N N . LYS A 1 87 ? 4.947 -0.982 5.373 1.00 94.81 87 LYS A N 1
ATOM 759 C CA . LYS A 1 87 ? 5.816 -2.124 5.122 1.00 94.81 87 LYS A CA 1
ATOM 760 C C . LYS A 1 87 ? 5.502 -2.649 3.735 1.00 94.81 87 LYS A C 1
ATOM 762 O O . LYS A 1 87 ? 4.411 -3.155 3.474 1.00 94.81 87 LYS A O 1
ATOM 767 N N . ILE A 1 88 ? 6.474 -2.499 2.850 1.00 94.75 88 ILE A N 1
ATOM 768 C CA . ILE A 1 88 ? 6.331 -2.756 1.423 1.00 94.75 88 ILE A CA 1
ATOM 769 C C . ILE A 1 88 ? 7.258 -3.904 1.057 1.00 94.75 88 ILE A C 1
ATOM 771 O O . ILE A 1 88 ? 8.463 -3.832 1.283 1.00 94.75 88 ILE A O 1
ATOM 775 N N . ASN A 1 89 ? 6.710 -4.983 0.509 1.00 91.38 89 ASN A N 1
ATOM 776 C CA . ASN A 1 89 ? 7.506 -6.135 0.098 1.00 91.38 89 ASN A CA 1
ATOM 777 C C . ASN A 1 89 ? 6.971 -6.746 -1.196 1.00 91.38 89 ASN A C 1
ATOM 779 O O . ASN A 1 89 ? 5.783 -6.673 -1.482 1.00 91.38 89 ASN A O 1
ATOM 783 N N . CYS A 1 90 ? 7.848 -7.363 -1.978 1.00 88.25 90 CYS A N 1
ATOM 784 C CA . CYS A 1 90 ? 7.472 -8.100 -3.177 1.00 88.25 90 CYS A CA 1
ATOM 785 C C . CYS A 1 90 ? 7.814 -9.576 -2.976 1.00 88.25 90 CYS A C 1
ATOM 787 O O . CYS A 1 90 ? 8.927 -9.909 -2.568 1.00 88.25 90 CYS A O 1
ATOM 789 N N . GLN A 1 91 ? 6.862 -10.471 -3.251 1.00 69.69 91 GLN A N 1
ATOM 790 C CA . GLN A 1 91 ? 7.120 -11.912 -3.245 1.00 69.69 91 GLN A CA 1
ATOM 791 C C . GLN A 1 91 ? 7.677 -12.337 -4.607 1.00 69.69 91 GLN A C 1
ATOM 793 O O . GLN A 1 91 ? 6.967 -12.912 -5.425 1.00 69.69 91 GLN A O 1
ATOM 798 N N . GLN A 1 92 ? 8.949 -12.040 -4.861 1.00 68.25 92 GLN A N 1
ATOM 799 C CA . GLN A 1 92 ? 9.678 -12.532 -6.031 1.00 68.25 92 GLN A CA 1
ATOM 800 C C . GLN A 1 92 ? 10.996 -13.153 -5.560 1.00 68.25 92 GLN A C 1
ATOM 802 O O . GLN A 1 92 ? 11.730 -12.560 -4.774 1.00 68.25 92 GLN A O 1
ATOM 807 N N . SER A 1 93 ? 11.284 -14.375 -6.011 1.00 55.62 93 SER A N 1
ATOM 808 C CA . SER A 1 93 ? 12.440 -15.162 -5.560 1.00 55.62 93 SER A CA 1
ATOM 809 C C . SER A 1 93 ? 13.755 -14.790 -6.253 1.00 55.62 93 SER A C 1
ATOM 811 O O . SER A 1 93 ? 14.817 -15.196 -5.784 1.00 55.62 93 SER A O 1
ATOM 813 N N . ASN A 1 94 ? 13.715 -14.034 -7.356 1.00 67.69 94 ASN A N 1
ATOM 814 C CA . ASN A 1 94 ? 14.894 -13.774 -8.182 1.00 67.69 94 ASN A CA 1
ATOM 815 C C . ASN A 1 94 ? 15.446 -12.350 -8.008 1.00 67.69 94 ASN A C 1
ATOM 817 O O . ASN A 1 94 ? 15.076 -11.427 -8.730 1.00 67.69 94 ASN A O 1
ATOM 821 N N . TYR A 1 95 ? 16.359 -12.180 -7.051 1.00 64.25 95 TYR A N 1
ATOM 822 C CA . TYR A 1 95 ? 16.922 -10.880 -6.676 1.00 64.25 95 TYR A CA 1
ATOM 823 C C . TYR A 1 95 ? 17.600 -10.125 -7.837 1.00 64.25 95 TYR A C 1
ATOM 825 O O . TYR A 1 95 ? 17.428 -8.914 -7.952 1.00 64.25 95 TYR A O 1
ATOM 833 N N . GLU A 1 96 ? 18.319 -10.823 -8.725 1.00 70.00 96 GLU A N 1
ATOM 834 C CA . GLU A 1 96 ? 19.069 -10.201 -9.833 1.00 70.00 96 GLU A CA 1
ATOM 835 C C . GLU A 1 96 ? 18.148 -9.571 -10.888 1.00 70.00 96 GLU A C 1
ATOM 837 O O . GLU A 1 96 ? 18.426 -8.485 -11.392 1.00 70.00 96 GLU A O 1
ATOM 842 N N . GLN A 1 97 ? 17.009 -10.206 -11.180 1.00 71.88 97 GLN A N 1
ATOM 843 C CA . GLN A 1 97 ? 16.030 -9.683 -12.143 1.00 71.88 97 GLN A CA 1
ATOM 844 C C . GLN A 1 97 ? 15.275 -8.453 -11.616 1.00 71.88 97 GLN A C 1
ATOM 846 O O . GLN A 1 97 ? 14.795 -7.643 -12.404 1.00 71.88 97 GLN A O 1
ATOM 851 N N . TYR A 1 98 ? 15.206 -8.287 -10.292 1.00 81.75 98 TYR A N 1
ATOM 852 C CA . TYR A 1 98 ? 14.428 -7.236 -9.630 1.00 81.75 98 TYR A CA 1
ATOM 853 C C . TYR A 1 98 ? 15.281 -6.279 -8.803 1.00 81.75 98 TYR A C 1
ATOM 855 O O . TYR A 1 98 ? 14.756 -5.604 -7.922 1.00 81.75 98 TYR A O 1
ATOM 863 N N . LYS A 1 99 ? 16.586 -6.174 -9.074 1.00 85.56 99 LYS A N 1
ATOM 864 C CA . LYS A 1 99 ? 17.490 -5.311 -8.300 1.00 85.56 99 LYS A CA 1
ATOM 865 C C . LYS A 1 99 ? 16.983 -3.866 -8.198 1.00 85.56 99 LYS A C 1
ATOM 867 O O . LYS A 1 99 ? 16.949 -3.310 -7.104 1.00 85.56 99 LYS A O 1
ATOM 872 N N . SER A 1 100 ? 16.536 -3.281 -9.309 1.00 88.69 100 SER A N 1
ATOM 873 C CA . SER A 1 100 ? 15.993 -1.914 -9.334 1.00 88.69 100 SER A CA 1
ATOM 874 C C . SER A 1 100 ? 14.677 -1.788 -8.563 1.00 88.69 100 SER A C 1
ATOM 876 O O . SER A 1 100 ? 14.490 -0.809 -7.842 1.00 88.69 100 SER A O 1
ATOM 878 N N . LEU A 1 101 ? 13.795 -2.793 -8.651 1.00 90.75 101 LEU A N 1
ATOM 879 C CA . LEU A 1 101 ? 12.580 -2.846 -7.837 1.00 90.75 101 LEU A CA 1
ATOM 880 C C . LEU A 1 101 ? 12.938 -2.912 -6.353 1.00 90.75 101 LEU A C 1
ATOM 882 O O . LEU A 1 101 ? 12.392 -2.148 -5.574 1.00 90.75 101 LEU A O 1
ATOM 886 N N . ASN A 1 102 ? 13.884 -3.766 -5.962 1.00 89.00 102 ASN A N 1
ATOM 887 C CA . ASN A 1 102 ? 14.307 -3.915 -4.570 1.00 89.00 102 ASN A CA 1
ATOM 888 C C . ASN A 1 102 ? 14.856 -2.603 -3.994 1.00 89.00 102 ASN A C 1
ATOM 890 O O . ASN A 1 102 ? 14.484 -2.246 -2.881 1.00 89.00 102 ASN A O 1
ATOM 894 N N . ILE A 1 103 ? 15.652 -1.855 -4.769 1.00 91.12 103 ILE A N 1
ATOM 895 C CA . ILE A 1 103 ? 16.116 -0.511 -4.386 1.00 91.12 103 ILE A CA 1
ATOM 896 C C . ILE A 1 103 ? 14.925 0.433 -4.180 1.00 91.12 103 ILE A C 1
ATOM 898 O O . ILE A 1 103 ? 14.883 1.165 -3.195 1.00 91.12 103 ILE A O 1
ATOM 902 N N . LEU A 1 104 ? 13.937 0.403 -5.080 1.00 93.38 104 LEU A N 1
ATOM 903 C CA . LEU A 1 104 ? 12.718 1.196 -4.929 1.00 93.38 104 LEU A CA 1
ATOM 904 C C . LEU A 1 104 ? 11.931 0.806 -3.667 1.00 93.38 104 LEU A C 1
ATOM 906 O O . LEU A 1 104 ? 11.463 1.686 -2.950 1.00 93.38 104 LEU A O 1
ATOM 910 N N . LEU A 1 105 ? 11.773 -0.490 -3.381 1.00 93.12 105 LEU A N 1
ATOM 911 C CA . LEU A 1 105 ? 11.058 -0.938 -2.184 1.00 93.12 105 LEU A CA 1
ATOM 912 C C . LEU A 1 105 ? 11.796 -0.507 -0.917 1.00 93.12 105 LEU A C 1
ATOM 914 O O . LEU A 1 105 ? 11.160 -0.065 0.035 1.00 93.12 105 LEU A O 1
ATOM 918 N N . GLU A 1 106 ? 13.121 -0.626 -0.893 1.00 91.81 106 GLU A N 1
ATOM 919 C CA . GLU A 1 106 ? 13.949 -0.185 0.228 1.00 91.81 106 GLU A CA 1
ATOM 920 C C . GLU A 1 106 ? 13.825 1.327 0.452 1.00 91.81 106 GLU A C 1
ATOM 922 O O . GLU A 1 106 ? 13.583 1.761 1.577 1.00 91.81 106 GLU A O 1
ATOM 927 N N . ASP A 1 107 ? 13.885 2.124 -0.615 1.00 93.00 107 ASP A N 1
ATOM 928 C CA . ASP A 1 107 ? 13.663 3.570 -0.556 1.00 93.00 107 ASP A CA 1
ATOM 929 C C . ASP A 1 107 ? 12.280 3.917 0.012 1.00 93.00 107 ASP A C 1
ATOM 931 O O . ASP A 1 107 ? 12.187 4.700 0.954 1.00 93.00 107 ASP A O 1
ATOM 935 N N . LEU A 1 108 ? 11.211 3.288 -0.484 1.00 93.25 108 LEU A N 1
ATOM 936 C CA . LEU A 1 108 ? 9.854 3.531 0.016 1.00 93.25 108 LEU A CA 1
ATOM 937 C C . LEU A 1 108 ? 9.680 3.104 1.483 1.00 93.25 108 LEU A C 1
ATOM 939 O O . LEU A 1 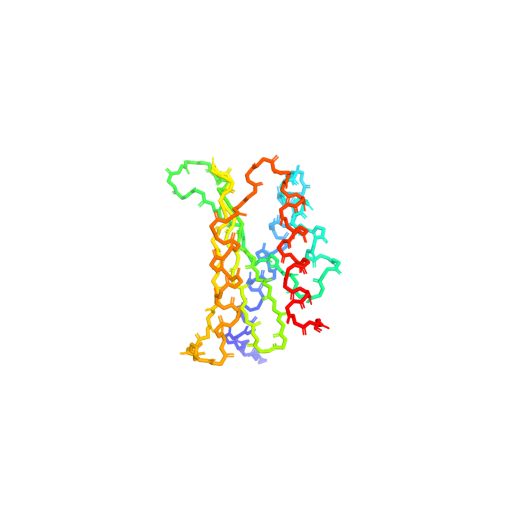108 ? 8.949 3.759 2.225 1.00 93.25 108 LEU A O 1
ATOM 943 N N . ASN A 1 109 ? 10.350 2.031 1.920 1.00 91.62 109 ASN A N 1
ATOM 944 C CA . ASN A 1 109 ? 10.335 1.605 3.322 1.00 91.62 109 ASN A CA 1
ATOM 945 C C . ASN A 1 109 ? 11.167 2.530 4.224 1.00 91.62 109 ASN A C 1
ATOM 947 O O . ASN A 1 109 ? 10.825 2.678 5.392 1.00 91.62 109 ASN A O 1
ATOM 951 N N . ASN A 1 110 ? 12.237 3.151 3.731 1.00 90.06 110 ASN A N 1
ATOM 952 C CA . ASN A 1 110 ? 13.100 4.006 4.553 1.00 90.06 110 ASN A CA 1
ATOM 953 C C . ASN A 1 110 ? 12.633 5.472 4.569 1.00 90.06 110 ASN A C 1
ATOM 955 O O . ASN A 1 110 ? 12.753 6.152 5.587 1.00 90.06 110 ASN A O 1
ATOM 959 N N . ASN A 1 111 ? 12.040 5.954 3.474 1.00 86.56 111 ASN A N 1
ATOM 960 C CA . ASN A 1 111 ? 11.624 7.345 3.284 1.00 86.56 111 ASN A CA 1
ATOM 961 C C . ASN A 1 111 ? 10.101 7.501 3.382 1.00 86.56 111 ASN A C 1
ATOM 963 O O . ASN A 1 111 ? 9.429 7.956 2.457 1.00 86.56 111 ASN A O 1
ATOM 967 N N . GLN A 1 112 ? 9.541 7.142 4.538 1.00 78.62 112 GLN A N 1
ATOM 968 C CA . GLN A 1 112 ? 8.090 6.971 4.706 1.00 78.62 112 GLN A CA 1
ATOM 969 C C . GLN A 1 112 ? 7.258 8.263 4.775 1.00 78.62 112 GLN A C 1
ATOM 971 O O . GLN A 1 112 ? 6.059 8.202 5.025 1.00 78.62 112 GLN A O 1
ATOM 976 N N . ASN A 1 113 ? 7.859 9.436 4.548 1.00 79.94 113 ASN A N 1
ATOM 977 C CA . ASN A 1 113 ? 7.163 10.723 4.427 1.00 79.94 113 ASN A CA 1
ATOM 978 C C . ASN A 1 113 ? 6.048 10.958 5.474 1.00 79.94 113 ASN A C 1
ATOM 980 O O . ASN A 1 113 ? 4.967 11.443 5.149 1.00 79.94 113 ASN A O 1
ATOM 984 N N . ILE A 1 114 ? 6.318 10.640 6.744 1.00 79.94 114 ILE A N 1
ATOM 985 C CA . ILE A 1 114 ? 5.331 10.596 7.843 1.00 79.94 114 ILE A CA 1
ATOM 986 C C . ILE A 1 114 ? 4.554 11.906 8.087 1.00 79.94 114 ILE A C 1
ATOM 988 O O . ILE A 1 114 ? 3.491 11.900 8.714 1.00 79.94 114 ILE A O 1
ATOM 992 N N . PHE A 1 115 ? 5.087 13.032 7.604 1.00 85.81 115 PHE A N 1
ATOM 993 C CA . PHE A 1 115 ? 4.473 14.359 7.692 1.00 85.81 115 PHE A CA 1
ATOM 994 C C . PHE A 1 115 ? 3.370 14.586 6.649 1.00 85.81 115 PHE A C 1
ATOM 996 O O . PHE A 1 115 ? 2.581 15.518 6.789 1.00 85.81 115 PHE A O 1
ATOM 1003 N N . LEU A 1 116 ? 3.310 13.749 5.612 1.00 88.50 116 LEU A N 1
ATOM 1004 C CA . LEU A 1 116 ? 2.286 13.808 4.577 1.00 88.50 116 LEU A CA 1
ATOM 1005 C C . LEU A 1 116 ? 0.978 13.177 5.055 1.00 88.50 116 LEU A C 1
ATOM 1007 O O . LEU A 1 116 ? 0.964 12.290 5.914 1.00 88.50 116 LEU A O 1
ATOM 1011 N N . SER A 1 117 ? -0.131 13.613 4.458 1.00 91.00 117 SER A N 1
ATOM 1012 C CA . SER A 1 117 ? -1.424 12.960 4.654 1.00 91.00 117 SER A CA 1
ATOM 1013 C C . SER A 1 117 ? -1.416 11.542 4.078 1.00 91.00 117 SER A C 1
ATOM 1015 O O . SER A 1 117 ? -0.633 11.225 3.183 1.00 91.00 117 SER A O 1
ATOM 1017 N N . LEU A 1 118 ? -2.320 10.686 4.555 1.00 91.75 118 LEU A N 1
ATOM 1018 C CA . LEU A 1 118 ? -2.456 9.324 4.036 1.00 91.75 118 LEU A CA 1
ATOM 1019 C C . LEU A 1 118 ? -2.713 9.306 2.519 1.00 91.75 118 LEU A C 1
ATOM 1021 O O . LEU A 1 118 ? -2.082 8.538 1.801 1.00 91.75 118 LEU A O 1
ATOM 1025 N N . ASP A 1 119 ? -3.581 10.192 2.018 1.00 91.31 119 ASP A N 1
ATOM 1026 C CA . ASP A 1 119 ? -3.856 10.321 0.579 1.00 91.31 119 ASP A CA 1
ATOM 1027 C C . ASP A 1 119 ? -2.581 10.656 -0.214 1.00 91.31 119 ASP A C 1
ATOM 1029 O O . ASP A 1 119 ? -2.301 10.017 -1.225 1.00 91.31 119 ASP A O 1
ATOM 1033 N N . GLN A 1 120 ? -1.758 11.584 0.290 1.00 92.50 120 GLN A N 1
ATOM 1034 C CA . GLN A 1 120 ? -0.474 11.938 -0.324 1.00 92.50 120 GLN A CA 1
ATOM 1035 C C . GLN A 1 120 ? 0.523 10.774 -0.297 1.00 92.50 120 GLN A C 1
ATOM 1037 O O . GLN A 1 120 ? 1.226 10.547 -1.280 1.00 92.50 120 GLN A O 1
ATOM 1042 N N . GLN A 1 121 ? 0.584 10.025 0.806 1.00 93.38 121 GLN A N 1
ATOM 1043 C CA . GLN A 1 121 ? 1.459 8.857 0.913 1.00 93.38 121 GLN A CA 1
ATOM 1044 C C . GLN A 1 121 ? 1.072 7.778 -0.106 1.00 93.38 121 GLN A C 1
ATOM 1046 O O . GLN A 1 121 ? 1.936 7.300 -0.841 1.00 93.38 121 GLN A O 1
ATOM 1051 N N . ILE A 1 122 ? -0.221 7.441 -0.207 1.00 93.31 122 ILE A N 1
ATOM 1052 C CA . ILE A 1 122 ? -0.716 6.457 -1.182 1.00 93.31 122 ILE A CA 1
ATOM 1053 C C . ILE A 1 122 ? -0.414 6.927 -2.609 1.00 93.31 122 ILE A C 1
ATOM 1055 O O . ILE A 1 122 ? 0.088 6.149 -3.422 1.00 93.31 122 ILE A O 1
ATOM 1059 N N . GLN A 1 123 ? -0.664 8.206 -2.905 1.00 93.62 123 GLN A N 1
ATOM 1060 C CA . GLN A 1 123 ? -0.388 8.781 -4.216 1.00 93.62 123 GLN A CA 1
ATOM 1061 C C . GLN A 1 123 ? 1.094 8.668 -4.596 1.00 93.62 123 GLN A C 1
ATOM 1063 O O . GLN A 1 123 ? 1.394 8.259 -5.715 1.00 93.62 123 GLN A O 1
ATOM 1068 N N . ILE A 1 124 ? 2.018 8.986 -3.685 1.00 94.25 124 ILE A N 1
ATOM 1069 C CA . ILE A 1 124 ? 3.462 8.872 -3.939 1.00 94.25 124 ILE A CA 1
ATOM 1070 C C . ILE A 1 124 ? 3.855 7.419 -4.205 1.00 94.25 124 ILE A C 1
ATOM 1072 O O . ILE A 1 124 ? 4.573 7.158 -5.168 1.00 94.25 124 ILE A O 1
ATOM 1076 N N . ILE A 1 125 ? 3.374 6.474 -3.392 1.00 94.94 125 ILE A N 1
ATOM 1077 C CA . ILE A 1 125 ? 3.664 5.044 -3.575 1.00 94.94 125 ILE A CA 1
ATOM 1078 C C . 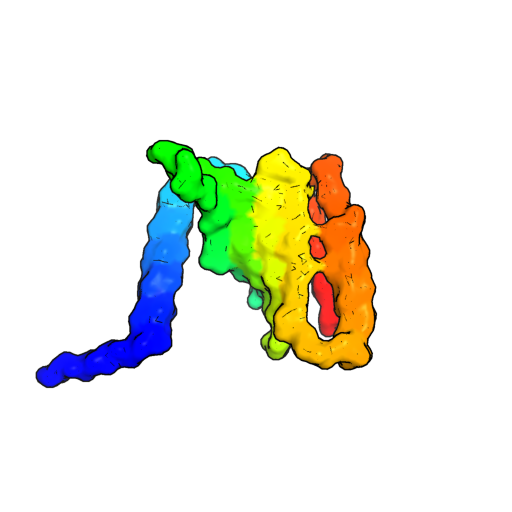ILE A 1 125 ? 3.200 4.585 -4.963 1.00 94.94 125 ILE A C 1
ATOM 1080 O O . ILE A 1 125 ? 3.980 3.995 -5.710 1.00 94.94 125 ILE A O 1
ATOM 1084 N N . ILE A 1 126 ? 1.962 4.917 -5.340 1.00 94.19 126 ILE A N 1
ATOM 1085 C CA . ILE A 1 126 ? 1.400 4.574 -6.651 1.00 94.19 126 ILE A CA 1
ATOM 1086 C C . ILE A 1 126 ? 2.205 5.215 -7.782 1.00 94.19 126 ILE A C 1
ATOM 1088 O O . ILE A 1 126 ? 2.599 4.516 -8.707 1.00 94.19 126 ILE A O 1
ATOM 1092 N N . GLN A 1 127 ? 2.515 6.510 -7.698 1.00 94.00 127 GLN A N 1
ATOM 1093 C CA . GLN A 1 127 ? 3.293 7.209 -8.728 1.00 94.00 127 GLN A CA 1
ATOM 1094 C C . GLN A 1 127 ? 4.687 6.606 -8.911 1.00 94.00 127 GLN A C 1
ATOM 1096 O O . GLN A 1 127 ? 5.184 6.518 -10.033 1.00 94.00 127 GLN A O 1
ATOM 1101 N N . ARG A 1 128 ? 5.325 6.181 -7.818 1.00 94.75 128 ARG A N 1
ATOM 1102 C CA . ARG A 1 128 ? 6.644 5.543 -7.854 1.00 94.75 128 ARG A CA 1
ATOM 1103 C C . ARG A 1 128 ? 6.584 4.170 -8.525 1.00 94.75 128 ARG A C 1
ATOM 1105 O O . ARG A 1 128 ? 7.483 3.858 -9.302 1.00 94.75 128 ARG A O 1
ATOM 1112 N N . PHE A 1 129 ? 5.532 3.384 -8.284 1.00 94.75 129 PHE A N 1
ATOM 1113 C CA . PHE A 1 129 ? 5.322 2.122 -9.000 1.00 94.75 129 PHE A CA 1
ATOM 1114 C C . PHE A 1 129 ? 4.948 2.330 -10.463 1.00 94.75 129 PHE A C 1
ATOM 1116 O O . PHE A 1 129 ? 5.539 1.687 -11.326 1.00 94.75 129 PHE A O 1
ATOM 1123 N N . ASP A 1 130 ? 4.039 3.256 -10.763 1.00 92.12 130 ASP A N 1
ATOM 1124 C CA . ASP A 1 130 ? 3.643 3.556 -12.139 1.00 92.12 130 ASP A CA 1
ATOM 1125 C C . ASP A 1 130 ? 4.860 3.997 -12.963 1.00 92.12 130 ASP A C 1
ATOM 1127 O O . ASP A 1 130 ? 5.057 3.496 -14.067 1.00 92.12 130 ASP A O 1
ATOM 1131 N N . HIS A 1 131 ? 5.719 4.855 -12.401 1.00 93.56 131 HIS A N 1
ATOM 1132 C CA . HIS A 1 131 ? 6.974 5.259 -13.034 1.00 93.56 131 HIS A CA 1
ATOM 1133 C C . HIS A 1 131 ? 7.941 4.087 -13.232 1.00 93.56 131 HIS A C 1
ATOM 1135 O O . HIS A 1 131 ? 8.578 4.009 -14.272 1.00 93.56 131 HIS A O 1
ATOM 1141 N N . TYR A 1 132 ? 8.045 3.170 -12.268 1.00 92.50 132 TYR A N 1
ATOM 1142 C CA . TYR A 1 132 ? 8.914 1.999 -12.392 1.00 92.50 132 TYR A CA 1
ATOM 1143 C C . TYR A 1 132 ? 8.444 1.012 -13.473 1.00 92.50 132 TYR A C 1
ATOM 1145 O O . TYR A 1 132 ? 9.272 0.430 -14.167 1.00 92.50 132 TYR A O 1
ATOM 1153 N N . PHE A 1 133 ? 7.132 0.790 -13.597 1.00 90.56 133 PHE A N 1
ATOM 1154 C CA . PHE A 1 133 ? 6.573 -0.219 -14.503 1.00 90.56 133 PHE A CA 1
ATOM 1155 C C . PHE A 1 133 ? 6.238 0.302 -15.908 1.00 90.56 133 PHE A C 1
ATOM 1157 O O . PHE A 1 133 ? 6.183 -0.499 -16.841 1.00 90.56 133 PHE A O 1
ATOM 1164 N N . HIS A 1 134 ? 6.006 1.610 -16.069 1.00 84.44 134 HIS A N 1
ATOM 1165 C CA . HIS A 1 134 ? 5.612 2.220 -17.348 1.00 84.44 134 HIS A CA 1
ATOM 1166 C C . HIS A 1 134 ? 6.591 3.278 -17.879 1.00 84.44 134 HIS A C 1
ATOM 1168 O O . HIS A 1 134 ? 6.405 3.735 -19.009 1.00 84.44 134 HIS A O 1
ATOM 1174 N N . GLY A 1 135 ? 7.552 3.726 -17.065 1.00 73.00 135 GLY A N 1
ATOM 1175 C CA . GLY A 1 135 ? 8.595 4.678 -17.463 1.00 73.00 135 GLY A CA 1
ATOM 1176 C C . GLY A 1 135 ? 9.763 3.988 -18.146 1.00 73.00 135 GLY A C 1
ATOM 1177 O O . GLY A 1 135 ? 10.275 4.582 -19.119 1.00 73.00 135 GLY A O 1
#

Secondary structure (DSSP, 8-state):
-PPPPPHHHHHHHHHHHHHHHHHHHSTT-HHHHHHHHHHHH-TTEEEEEEEE-TTSSS--EEEEEEEEEETTEEEEEEEETTTTEEEEEE--S-TTTTHHHHHHHHHHHH---TTS-HHHHHHHHHHHHHHHHH-

Radius of gyration: 16.75 Å; chains: 1; bounding box: 47×48×41 Å

Sequence (135 aa):
MEVPISQEEKERNSVENMLKKTNEQYNDNVDYQSFKKYNQYNKHFSIINIIFNKEKEKDDIIGYYCIYQYDYIHIKLEHYLSNRTWKINCQQSNYEQYKSLNILLEDLNNNQNIFLSLDQQIQIIIQRFDHYFHG

pLDDT: mean 81.02, std 15.17, range [41.81, 95.62]

Foldseek 3Di:
DDDDDDPVRVVVVVQVVQVVVCCVPCVVPPLVVLLVVCCVPPPQKHWRDFDFDPPDPDRDGQWTWMWGDDDPKIWIWIAGPVQRAIQIDTPDPDCVVCVVVVVLNVCCRVPVVSVDDSNVSVVVNVVSVCVVRPD